Protein AF-X1CH37-F1 (afdb_monomer_lite)

Foldseek 3Di:
DDDDDPLQAAEEEAEQVVVVVLVVCVVPLVPDDPVLVVCCVDPNNVSPSVRYDYDNDPVSLVVVLVDAAWHKYWYDDQQCADDSSLVNCVSDQQDQQWEKEWEDDHDPPTQSVCVVVPPQWGDRPNDIHGRNYHYHYDDPPPPDPDPPDDPDDDDIIIMITRHHD

Radius of gyration: 16.78 Å; chains: 1; bounding box: 36×42×49 Å

InterPro domains:
  IPR022712 Beta-Casp domain [PF10996] (3-115)
  IPR022712 Beta-Casp domain [SM01027] (1-115)
  IPR036866 Ribonuclease Z/Hydroxyacylglutathione hydrolase-like [SSF56281] (6-150)
  IPR050698 RNA Processing Metallo-Beta-Lactamase [PTHR11203] (7-143)

Sequence (165 aa):
HEKKIPDNLPVFLDSPLANAITDIFKQHIELYDKEIKALFKGPHNPFTMRQLKQTTDVEESKNLNFFIGPCIIISASGMCEAGRIRHHLKNNIEDPKNTIVVVGYMAENTMGRKIVDGAKQIKIFDHMYDVKANVVIMESFSALECRRCLKALHCTSFVWLRYNK

Structure (mmCIF, N/CA/C/O backbone):
data_AF-X1CH37-F1
#
_entry.id   AF-X1CH37-F1
#
loop_
_atom_site.group_PDB
_atom_site.id
_atom_site.type_symbol
_atom_site.label_atom_id
_atom_site.label_alt_id
_atom_site.label_comp_id
_atom_site.label_asym_id
_atom_site.label_entity_id
_atom_site.label_seq_id
_atom_site.pdbx_PDB_ins_code
_atom_site.Cartn_x
_atom_site.Cartn_y
_atom_site.Cartn_z
_atom_site.occupancy
_atom_site.B_iso_or_equiv
_atom_site.auth_seq_id
_atom_site.auth_comp_id
_atom_site.auth_asym_id
_atom_site.auth_atom_id
_atom_site.pdbx_PDB_model_num
ATOM 1 N N . HIS A 1 1 ? -18.785 4.931 -19.482 1.00 32.03 1 HIS A N 1
ATOM 2 C CA . HIS A 1 1 ? -18.050 6.167 -19.144 1.00 32.03 1 HIS A CA 1
ATOM 3 C C . HIS A 1 1 ? -16.843 5.805 -18.290 1.00 32.03 1 HIS A C 1
ATOM 5 O O . HIS A 1 1 ? -16.975 5.704 -17.076 1.00 32.03 1 HIS A O 1
ATOM 11 N N . GLU A 1 2 ? -15.691 5.541 -18.905 1.00 38.75 2 GLU A N 1
ATOM 12 C CA . GLU A 1 2 ? -14.450 5.315 -18.156 1.00 38.75 2 GLU A CA 1
ATOM 13 C C . GLU A 1 2 ? -13.999 6.636 -17.529 1.00 38.75 2 GLU A C 1
ATOM 15 O O . GLU A 1 2 ? -13.660 7.595 -18.224 1.00 38.75 2 GLU A O 1
ATOM 20 N N . LYS A 1 3 ? -14.060 6.714 -16.198 1.00 44.47 3 LYS A N 1
ATOM 21 C CA . LYS A 1 3 ? -13.508 7.843 -15.452 1.00 44.47 3 LYS A CA 1
ATOM 22 C C . LYS A 1 3 ? -11.987 7.722 -15.504 1.00 44.47 3 LYS A C 1
ATOM 24 O O . LYS A 1 3 ? -11.420 6.837 -14.870 1.00 44.47 3 LYS A O 1
ATOM 29 N N . LYS A 1 4 ? -11.340 8.591 -16.282 1.00 57.00 4 LYS A N 1
ATOM 30 C CA . LYS A 1 4 ? -9.877 8.687 -16.330 1.00 57.00 4 LYS A CA 1
ATOM 31 C C . LYS A 1 4 ? -9.338 9.131 -14.968 1.00 57.00 4 LYS A C 1
ATOM 33 O O . LYS A 1 4 ? -9.945 9.974 -14.304 1.00 57.00 4 LYS A O 1
ATOM 38 N N . ILE A 1 5 ? -8.207 8.557 -14.565 1.00 64.12 5 ILE A N 1
ATOM 39 C CA . ILE A 1 5 ? -7.449 9.021 -13.398 1.00 64.12 5 ILE A CA 1
ATOM 40 C C . ILE A 1 5 ? -7.001 10.467 -13.684 1.00 64.12 5 ILE A C 1
ATOM 42 O O . ILE A 1 5 ? -6.556 10.729 -14.801 1.00 64.12 5 ILE A O 1
ATOM 46 N N . PRO A 1 6 ? -7.137 11.414 -12.736 1.00 66.81 6 PRO A N 1
ATOM 47 C CA . PRO A 1 6 ? -6.697 12.790 -12.947 1.00 66.81 6 PRO A CA 1
ATOM 48 C C . PRO A 1 6 ? -5.203 12.863 -13.283 1.00 66.81 6 PRO A C 1
ATOM 50 O O . PRO A 1 6 ? -4.386 12.298 -12.559 1.00 66.81 6 PRO A O 1
ATOM 53 N N . ASP A 1 7 ? -4.838 13.629 -14.314 1.00 65.50 7 ASP A N 1
ATOM 54 C CA . ASP A 1 7 ? -3.455 13.712 -14.820 1.00 65.50 7 ASP A CA 1
ATOM 55 C C . ASP A 1 7 ? -2.433 14.262 -13.801 1.00 65.50 7 ASP A C 1
ATOM 57 O O . ASP A 1 7 ? -1.224 14.104 -13.980 1.00 65.50 7 ASP A O 1
ATOM 61 N N . ASN A 1 8 ? -2.911 14.881 -12.717 1.00 73.94 8 ASN A N 1
ATOM 62 C CA . ASN A 1 8 ? -2.098 15.478 -11.654 1.00 73.94 8 ASN A CA 1
ATOM 63 C C . ASN A 1 8 ? -2.105 14.668 -10.347 1.00 73.94 8 ASN A C 1
ATOM 65 O O . ASN A 1 8 ? -1.642 15.173 -9.325 1.00 73.94 8 ASN A O 1
ATOM 69 N N . LEU A 1 9 ? -2.650 13.446 -10.339 1.00 78.25 9 LEU A N 1
ATOM 70 C CA . LEU A 1 9 ? -2.677 12.613 -9.139 1.00 78.25 9 LEU A CA 1
ATOM 71 C C . LEU A 1 9 ? -1.280 12.012 -8.885 1.00 78.25 9 LEU A C 1
ATOM 73 O O . LEU A 1 9 ? -0.800 11.236 -9.711 1.00 78.25 9 LEU A O 1
ATOM 77 N N . PRO A 1 10 ? -0.602 12.344 -7.772 1.00 83.31 10 PRO A N 1
ATOM 78 C CA . PRO A 1 10 ? 0.719 11.802 -7.492 1.00 83.31 10 PRO A CA 1
ATOM 79 C C . PRO A 1 10 ? 0.631 10.316 -7.128 1.00 83.31 10 PRO A C 1
ATOM 81 O O . PRO A 1 10 ? -0.205 9.911 -6.315 1.00 83.31 10 PRO A O 1
ATOM 84 N N . VAL A 1 11 ? 1.529 9.521 -7.708 1.00 83.44 11 VAL A N 1
ATOM 85 C CA . VAL A 1 11 ? 1.675 8.085 -7.456 1.00 83.44 11 VAL A CA 1
ATOM 86 C C . VAL A 1 11 ? 3.036 7.846 -6.818 1.00 83.44 11 VAL A C 1
ATOM 88 O O . VAL A 1 11 ? 4.064 8.125 -7.421 1.00 83.44 11 VAL A O 1
ATOM 91 N N . PHE A 1 12 ? 3.064 7.325 -5.602 1.00 85.81 12 PHE A N 1
ATOM 92 C CA . PHE A 1 12 ? 4.280 7.044 -4.851 1.00 85.81 12 PHE A CA 1
ATOM 93 C C . PHE A 1 12 ? 4.555 5.543 -4.849 1.00 85.81 12 PHE A C 1
ATOM 95 O O . PHE A 1 12 ? 3.692 4.765 -4.456 1.00 85.81 12 PHE A O 1
ATOM 102 N N . LEU A 1 13 ? 5.748 5.125 -5.266 1.00 84.94 13 LEU A N 1
ATOM 103 C CA . LEU A 1 13 ? 6.219 3.748 -5.137 1.00 84.94 13 LEU A CA 1
ATOM 104 C C . LEU A 1 13 ? 7.103 3.642 -3.896 1.00 84.94 13 LEU A C 1
ATOM 106 O O . LEU A 1 13 ? 8.290 3.968 -3.927 1.00 84.94 13 LEU A O 1
ATOM 110 N N . ASP A 1 14 ? 6.510 3.186 -2.799 1.00 84.00 14 ASP A N 1
ATOM 111 C CA . ASP A 1 14 ? 7.155 3.072 -1.497 1.00 84.00 14 ASP A CA 1
ATOM 112 C C . ASP A 1 14 ? 7.572 1.630 -1.188 1.00 84.00 14 ASP A C 1
ATOM 114 O O . ASP A 1 14 ? 7.014 0.930 -0.331 1.00 84.00 14 ASP A O 1
ATOM 118 N N . SER A 1 15 ? 8.563 1.169 -1.950 1.00 80.38 15 SER A N 1
ATOM 119 C CA . SER A 1 15 ? 9.227 -0.110 -1.740 1.00 80.38 15 SER A CA 1
ATOM 120 C C . SER A 1 15 ? 10.640 -0.090 -2.324 1.00 80.38 15 SER A C 1
ATOM 122 O O . SER A 1 15 ? 10.785 -0.018 -3.547 1.00 80.38 15 SER A O 1
ATOM 124 N N . PRO A 1 16 ? 11.686 -0.246 -1.490 1.00 76.62 16 PRO A N 1
ATOM 125 C CA . PRO A 1 16 ? 13.057 -0.388 -1.975 1.00 76.62 16 PRO A CA 1
ATOM 126 C C . PRO A 1 16 ? 13.210 -1.543 -2.970 1.00 76.62 16 PRO A C 1
ATOM 128 O O . PRO A 1 16 ? 13.890 -1.403 -3.983 1.00 76.62 16 PRO A O 1
ATOM 131 N N . LEU A 1 17 ? 12.521 -2.662 -2.719 1.00 76.44 17 LEU A N 1
ATOM 132 C CA . LEU A 1 17 ? 12.538 -3.824 -3.605 1.00 76.44 17 LEU A CA 1
ATOM 133 C C . LEU A 1 17 ? 11.855 -3.523 -4.943 1.00 76.44 17 LEU A C 1
ATOM 135 O O . LEU A 1 17 ? 12.392 -3.862 -5.991 1.00 76.44 17 LEU A O 1
ATOM 139 N N . ALA A 1 18 ? 10.693 -2.865 -4.924 1.00 75.38 18 ALA A N 1
ATOM 140 C CA . ALA A 1 18 ? 9.994 -2.524 -6.159 1.00 75.38 18 ALA A CA 1
ATOM 141 C C . ALA A 1 18 ? 10.779 -1.493 -6.976 1.00 75.38 18 ALA A C 1
ATOM 143 O O . ALA A 1 18 ? 10.788 -1.580 -8.200 1.00 75.38 18 ALA A O 1
ATOM 144 N N . ASN A 1 19 ? 11.479 -0.565 -6.317 1.00 74.94 19 ASN A N 1
ATOM 145 C CA . ASN A 1 19 ? 12.372 0.377 -6.985 1.00 74.94 19 ASN A CA 1
ATOM 146 C C . ASN A 1 19 ? 13.520 -0.358 -7.686 1.00 74.94 19 ASN A C 1
ATOM 148 O O . ASN A 1 19 ? 13.681 -0.192 -8.891 1.00 74.94 19 ASN A O 1
ATOM 152 N N . ALA A 1 20 ? 14.223 -1.249 -6.977 1.00 76.38 20 ALA A N 1
ATOM 153 C CA . ALA A 1 20 ? 15.308 -2.045 -7.554 1.00 76.38 20 ALA A CA 1
ATOM 154 C C . ALA A 1 20 ? 14.837 -2.911 -8.735 1.00 76.38 20 ALA A C 1
ATOM 156 O O . ALA A 1 20 ? 15.482 -2.947 -9.780 1.00 76.38 20 ALA A O 1
ATOM 157 N N . ILE A 1 21 ? 13.681 -3.567 -8.599 1.00 77.19 21 ILE A N 1
ATOM 158 C CA . ILE A 1 21 ? 13.073 -4.358 -9.675 1.00 77.19 21 ILE A CA 1
ATOM 159 C C . ILE A 1 21 ? 12.739 -3.465 -10.875 1.00 77.19 21 ILE A C 1
ATOM 161 O O . ILE A 1 21 ? 13.078 -3.804 -12.005 1.00 77.19 21 ILE A O 1
ATOM 165 N N . THR A 1 22 ? 12.121 -2.306 -10.638 1.00 75.56 22 THR A N 1
ATOM 166 C CA . THR A 1 22 ? 11.787 -1.341 -11.696 1.00 75.56 22 THR A CA 1
ATOM 167 C C . THR A 1 22 ? 13.039 -0.888 -12.446 1.00 75.56 22 THR A C 1
ATOM 169 O O . THR A 1 22 ? 13.012 -0.772 -13.669 1.00 75.56 22 THR A O 1
ATOM 172 N N . ASP A 1 23 ? 14.150 -0.679 -11.742 1.00 77.75 23 ASP A N 1
ATOM 173 C CA . ASP A 1 23 ? 15.409 -0.264 -12.358 1.00 77.75 23 ASP A CA 1
ATOM 174 C C . ASP A 1 23 ? 16.054 -1.377 -13.194 1.00 77.75 23 ASP A C 1
ATOM 176 O O . ASP A 1 23 ? 16.541 -1.099 -14.289 1.00 77.75 23 ASP A O 1
ATOM 180 N N . ILE A 1 24 ? 15.968 -2.638 -12.759 1.00 78.31 24 ILE A N 1
ATOM 181 C CA . ILE A 1 24 ? 16.373 -3.801 -13.570 1.00 78.31 24 ILE A CA 1
ATOM 182 C C . ILE A 1 24 ? 15.504 -3.897 -14.835 1.00 78.31 24 ILE A C 1
ATOM 184 O O . ILE A 1 24 ? 16.017 -4.051 -15.941 1.00 78.31 24 ILE A O 1
ATOM 188 N N . PHE A 1 25 ? 14.186 -3.738 -14.706 1.00 78.06 25 PHE A N 1
ATOM 189 C CA . PHE A 1 25 ? 13.265 -3.772 -15.844 1.00 78.06 25 PHE A CA 1
ATOM 190 C C . PHE A 1 25 ? 13.506 -2.643 -16.856 1.00 78.06 25 PHE A C 1
ATOM 192 O O . PHE A 1 25 ? 13.301 -2.856 -18.051 1.00 78.06 25 PHE A O 1
ATOM 199 N N . LYS A 1 26 ? 13.963 -1.464 -16.411 1.00 75.25 26 LYS A N 1
ATOM 200 C CA . LYS A 1 26 ? 14.391 -0.371 -17.303 1.00 75.25 26 LYS A CA 1
ATOM 201 C C . LYS A 1 26 ? 15.671 -0.710 -18.071 1.00 75.25 26 LYS A C 1
ATOM 203 O O . LYS A 1 26 ? 15.847 -0.224 -19.183 1.00 75.25 26 LYS A O 1
ATOM 208 N N . GLN A 1 27 ? 16.568 -1.501 -17.482 1.00 79.12 27 GLN A N 1
ATOM 209 C CA . GLN A 1 27 ? 17.833 -1.893 -18.113 1.00 79.12 27 GLN A CA 1
ATOM 210 C C . GLN A 1 27 ? 17.648 -3.007 -19.149 1.00 79.12 27 GLN A C 1
ATOM 212 O O . GLN A 1 27 ? 18.417 -3.060 -20.103 1.00 79.12 27 GLN A O 1
ATOM 217 N N . HIS A 1 28 ? 16.606 -3.832 -19.001 1.00 80.25 28 HIS A N 1
ATOM 218 C CA . HIS A 1 28 ? 16.342 -4.999 -19.847 1.00 80.25 28 HIS A CA 1
ATOM 219 C C . HIS A 1 28 ? 15.147 -4.826 -20.800 1.00 80.25 28 HIS A C 1
ATOM 221 O O . HIS A 1 28 ? 14.275 -5.695 -20.918 1.00 80.25 28 HIS A O 1
ATOM 227 N N . ILE A 1 29 ? 15.077 -3.690 -21.502 1.00 75.69 29 ILE A N 1
ATOM 228 C CA . ILE A 1 29 ? 13.995 -3.399 -22.463 1.00 75.69 29 ILE A CA 1
ATOM 229 C C . ILE A 1 29 ? 13.959 -4.434 -23.607 1.00 75.69 29 ILE A C 1
ATOM 231 O O . ILE A 1 29 ? 12.907 -4.707 -24.192 1.00 75.69 29 ILE A O 1
ATOM 235 N N . GLU A 1 30 ? 15.089 -5.065 -23.919 1.00 76.00 30 GLU A N 1
ATOM 236 C CA . GLU A 1 30 ? 15.226 -6.125 -24.915 1.00 76.00 30 GLU A CA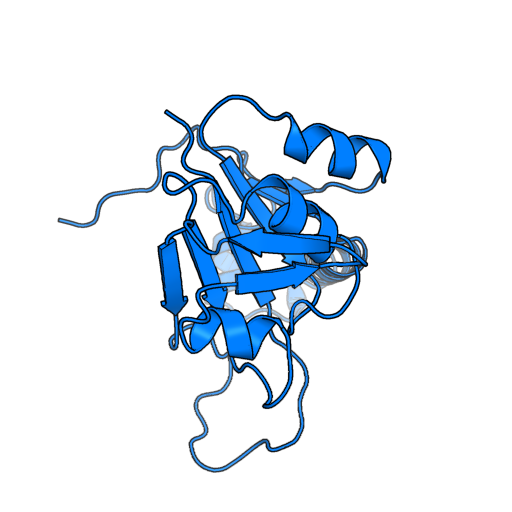 1
ATOM 237 C C . GLU A 1 30 ? 14.413 -7.387 -24.605 1.00 76.00 30 GLU A C 1
ATOM 239 O O . GLU A 1 30 ? 14.093 -8.123 -25.539 1.00 76.00 30 GLU A O 1
ATOM 244 N N . LEU A 1 31 ? 14.019 -7.614 -23.350 1.00 80.12 31 LEU A N 1
ATOM 245 C CA . LEU A 1 31 ? 13.237 -8.788 -22.950 1.00 80.12 31 LEU A CA 1
ATOM 246 C C . LEU A 1 31 ? 11.723 -8.609 -23.140 1.00 80.12 31 LEU A C 1
ATOM 248 O O . LEU A 1 31 ? 10.978 -9.577 -23.041 1.00 80.12 31 LEU A O 1
ATOM 252 N N . TYR A 1 32 ? 11.261 -7.394 -23.445 1.00 75.88 32 TYR A N 1
ATOM 253 C CA . TYR A 1 32 ? 9.837 -7.110 -23.626 1.00 75.88 32 TYR A CA 1
ATOM 254 C C . TYR A 1 32 ? 9.305 -7.533 -24.997 1.00 75.88 32 TYR A C 1
ATOM 256 O O . TYR A 1 32 ? 10.028 -7.543 -26.002 1.00 75.88 32 TYR A O 1
ATOM 264 N N . ASP A 1 33 ? 8.000 -7.788 -25.063 1.00 78.81 33 ASP A N 1
ATOM 265 C CA . ASP A 1 33 ? 7.299 -8.008 -26.323 1.00 78.81 33 ASP A CA 1
ATOM 266 C C . ASP A 1 33 ? 7.361 -6.779 -27.233 1.00 78.81 33 ASP A C 1
ATOM 268 O O . ASP A 1 33 ? 7.534 -5.636 -26.796 1.00 78.81 33 ASP A O 1
ATOM 272 N N . LYS A 1 34 ? 7.215 -7.014 -28.542 1.00 78.12 34 LYS A N 1
ATOM 273 C CA . LYS A 1 34 ? 7.309 -5.960 -29.565 1.00 78.12 34 LYS A CA 1
ATOM 274 C C . LYS A 1 34 ? 6.321 -4.813 -29.319 1.00 78.12 34 LYS A C 1
ATOM 276 O O . LYS A 1 34 ? 6.665 -3.662 -29.577 1.00 78.12 34 LYS A O 1
ATOM 281 N N . GLU A 1 35 ? 5.140 -5.120 -28.788 1.00 74.25 35 GLU A N 1
ATOM 282 C CA . GLU A 1 35 ? 4.100 -4.141 -28.455 1.00 74.25 35 GLU A CA 1
ATOM 283 C C . GLU A 1 35 ? 4.535 -3.209 -27.317 1.00 74.25 35 GLU A C 1
ATOM 285 O O . GLU A 1 35 ? 4.473 -1.987 -27.448 1.00 74.25 35 GLU A O 1
ATOM 290 N N . ILE A 1 36 ? 5.084 -3.764 -26.235 1.00 71.56 36 ILE A N 1
ATOM 291 C CA . ILE A 1 36 ? 5.569 -2.975 -25.096 1.00 71.56 36 ILE A CA 1
ATOM 292 C C . ILE A 1 36 ? 6.833 -2.188 -25.471 1.00 71.56 36 ILE A C 1
ATOM 294 O O . ILE A 1 36 ? 6.991 -1.028 -25.090 1.00 71.56 36 ILE A O 1
ATOM 298 N N . LYS A 1 37 ? 7.694 -2.757 -26.324 1.00 74.56 37 LYS A N 1
ATOM 299 C CA . LYS A 1 37 ? 8.844 -2.045 -26.905 1.00 74.56 37 LYS A CA 1
ATOM 300 C C . LYS A 1 37 ? 8.448 -0.803 -27.700 1.00 74.56 37 LYS A C 1
ATOM 302 O O . LYS A 1 37 ? 9.194 0.177 -27.698 1.00 74.56 37 LYS A O 1
ATOM 307 N N . ALA A 1 38 ? 7.298 -0.825 -28.372 1.00 73.88 38 ALA A N 1
ATOM 308 C CA . ALA A 1 38 ? 6.787 0.338 -29.090 1.00 73.88 38 ALA A CA 1
ATOM 309 C C . ALA A 1 38 ? 6.344 1.456 -28.128 1.00 73.88 38 ALA A C 1
ATOM 311 O O . ALA A 1 38 ? 6.586 2.630 -28.413 1.00 73.88 38 ALA A O 1
ATOM 312 N N . LEU A 1 39 ? 5.791 1.104 -26.959 1.00 70.50 39 LEU A N 1
ATOM 313 C CA . LEU A 1 39 ? 5.392 2.070 -25.926 1.00 70.50 39 LEU A CA 1
ATOM 314 C C . LEU A 1 39 ? 6.585 2.831 -25.336 1.00 70.50 39 LEU A C 1
ATOM 316 O O . LEU A 1 39 ? 6.463 4.023 -25.061 1.00 70.50 39 LEU A O 1
ATOM 320 N N . PHE A 1 40 ? 7.756 2.195 -25.208 1.00 68.88 40 PHE A N 1
ATOM 321 C CA . PHE A 1 40 ? 8.963 2.868 -24.703 1.00 68.88 40 PHE A CA 1
ATOM 322 C C . PHE A 1 40 ? 9.488 3.980 -25.616 1.00 68.88 40 PHE A C 1
ATOM 324 O O . PHE A 1 40 ? 10.166 4.887 -25.134 1.00 68.88 40 PHE A O 1
ATOM 331 N N . LYS A 1 41 ? 9.181 3.922 -26.918 1.00 67.56 41 LYS A N 1
ATOM 332 C CA . LYS A 1 41 ? 9.589 4.933 -27.907 1.00 67.56 41 LYS A CA 1
ATOM 333 C C . LYS A 1 41 ? 8.584 6.083 -28.043 1.00 67.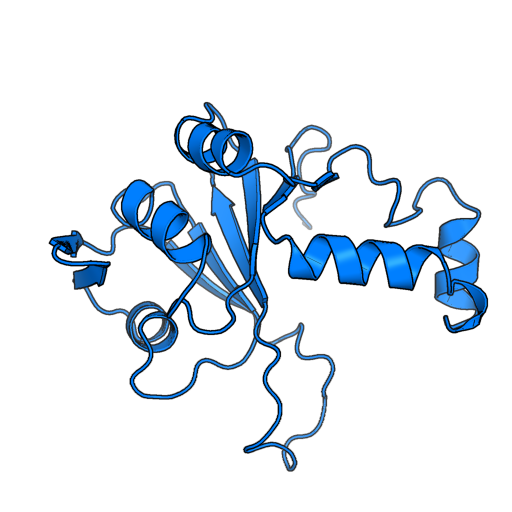56 41 LYS A C 1
ATOM 335 O O . LYS A 1 41 ? 8.882 7.062 -28.721 1.00 67.56 41 LYS A O 1
ATOM 340 N N . GLY A 1 42 ? 7.401 5.954 -27.441 1.00 65.62 42 GLY A N 1
ATOM 341 C CA . GLY A 1 42 ? 6.329 6.944 -27.493 1.00 65.62 42 GLY A CA 1
ATOM 342 C C . GLY A 1 42 ? 6.198 7.775 -26.208 1.00 65.62 42 GLY A C 1
ATOM 343 O O . GLY A 1 42 ? 6.857 7.500 -25.206 1.00 65.62 42 GLY A O 1
ATOM 344 N N . PRO A 1 43 ? 5.292 8.770 -26.192 1.00 58.62 43 PRO A N 1
ATOM 345 C CA . PRO A 1 43 ? 5.019 9.607 -25.016 1.00 58.62 43 PRO A CA 1
ATOM 346 C C . PRO A 1 43 ? 4.364 8.844 -23.847 1.00 58.62 43 PRO A C 1
ATOM 348 O O . PRO A 1 43 ? 4.234 9.388 -22.754 1.00 58.62 43 PRO A O 1
ATOM 351 N N . HIS A 1 44 ? 3.959 7.588 -24.065 1.00 62.28 44 HIS A N 1
ATOM 352 C CA . HIS A 1 44 ? 3.307 6.711 -23.087 1.00 62.28 44 HIS A CA 1
ATOM 353 C C . HIS A 1 44 ? 4.269 5.715 -22.434 1.00 62.28 44 HIS A C 1
ATOM 355 O O . HIS A 1 44 ? 3.847 4.647 -21.993 1.00 62.28 44 HIS A O 1
ATOM 361 N N . ASN A 1 45 ? 5.562 6.037 -22.380 1.00 66.12 45 ASN A N 1
ATOM 362 C CA . ASN A 1 45 ? 6.533 5.185 -21.713 1.00 66.12 45 ASN A CA 1
ATOM 363 C C . ASN A 1 45 ? 6.146 5.020 -20.219 1.00 66.12 45 ASN A C 1
ATOM 365 O O . ASN A 1 45 ? 6.105 6.009 -19.477 1.00 66.12 45 ASN A O 1
ATOM 369 N N . PRO A 1 46 ? 5.864 3.782 -19.762 1.00 63.78 46 PRO A N 1
ATOM 370 C CA . PRO A 1 46 ? 5.358 3.521 -18.415 1.00 63.78 46 PRO A CA 1
ATOM 371 C C . PRO A 1 46 ? 6.388 3.839 -17.321 1.00 63.78 46 PRO A C 1
ATOM 373 O O . PRO A 1 46 ? 6.011 4.122 -16.187 1.00 63.78 46 PRO A O 1
ATOM 376 N N . PHE A 1 47 ? 7.684 3.866 -17.652 1.00 62.03 47 PHE A N 1
ATOM 377 C CA . PHE A 1 47 ? 8.760 4.210 -16.718 1.00 62.03 47 PHE A CA 1
ATOM 378 C C . PHE A 1 47 ? 9.033 5.710 -16.610 1.00 62.03 47 PHE A C 1
ATOM 380 O O . PHE A 1 47 ? 9.679 6.134 -15.654 1.00 62.03 47 PHE A O 1
ATOM 387 N N . THR A 1 48 ? 8.554 6.515 -17.562 1.00 58.81 48 THR A N 1
ATOM 388 C CA . T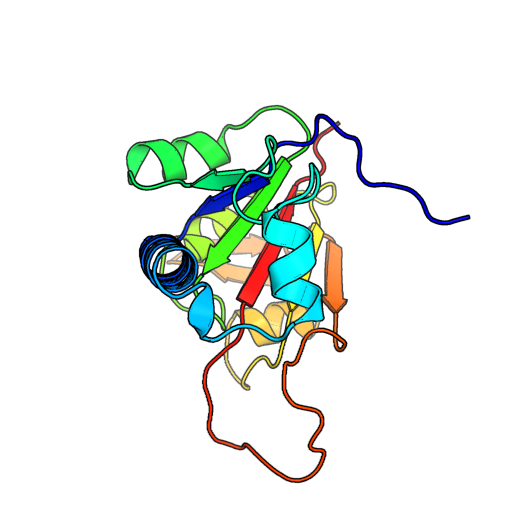HR A 1 48 ? 8.672 7.983 -17.528 1.00 58.81 48 THR A CA 1
ATOM 389 C C . THR A 1 48 ? 7.343 8.658 -17.211 1.00 58.81 48 THR A C 1
ATOM 391 O O . THR A 1 48 ? 7.188 9.858 -17.445 1.00 58.81 48 THR A O 1
ATOM 394 N N . MET A 1 49 ? 6.361 7.907 -16.702 1.00 62.25 49 MET A N 1
ATOM 395 C CA . MET A 1 49 ? 5.105 8.480 -16.237 1.00 62.25 49 MET A CA 1
ATOM 396 C C . MET A 1 49 ? 5.395 9.563 -15.197 1.00 62.25 49 MET A C 1
ATOM 398 O O . MET A 1 49 ? 5.846 9.282 -14.091 1.00 62.25 49 MET A O 1
ATOM 402 N N . ARG A 1 50 ? 5.091 10.815 -15.553 1.00 59.16 50 ARG A N 1
ATOM 403 C CA . ARG A 1 50 ? 5.396 12.025 -14.768 1.00 59.16 50 ARG A CA 1
ATOM 404 C C . ARG A 1 50 ? 4.808 12.018 -13.349 1.00 59.16 50 ARG A C 1
ATOM 406 O O . ARG A 1 50 ? 5.218 12.806 -12.505 1.00 59.16 50 ARG A O 1
ATOM 413 N N . GLN A 1 51 ? 3.834 11.145 -13.110 1.00 67.44 51 GLN A N 1
ATOM 414 C CA . GLN A 1 51 ? 3.112 10.995 -11.851 1.00 67.44 51 GLN A CA 1
ATOM 415 C C . GLN A 1 51 ? 3.802 10.032 -10.870 1.00 67.44 51 GLN A C 1
ATOM 417 O O . GLN A 1 51 ? 3.523 10.127 -9.676 1.00 67.44 51 GLN A O 1
ATOM 422 N N . LEU A 1 52 ? 4.686 9.133 -11.336 1.00 75.75 52 LEU A N 1
ATOM 423 C CA . LEU A 1 52 ? 5.328 8.115 -10.500 1.00 75.75 52 LEU A CA 1
ATOM 424 C C . LEU A 1 52 ? 6.574 8.673 -9.797 1.00 75.75 52 LEU A C 1
ATOM 426 O O . LEU A 1 52 ? 7.554 9.043 -10.439 1.00 75.75 52 LEU A O 1
ATOM 430 N N . LYS A 1 53 ? 6.551 8.687 -8.466 1.00 82.75 53 LYS A N 1
ATOM 431 C CA . LYS A 1 53 ? 7.656 9.083 -7.592 1.00 82.75 53 LYS A CA 1
ATOM 432 C C . LYS A 1 53 ? 8.132 7.872 -6.805 1.00 82.75 53 LYS A C 1
ATOM 434 O O . LYS A 1 53 ? 7.362 7.272 -6.063 1.00 82.75 53 LYS A O 1
ATOM 439 N N . GLN A 1 54 ? 9.392 7.501 -6.980 1.00 81.81 54 GLN A N 1
ATOM 440 C CA . GLN A 1 54 ? 9.998 6.391 -6.250 1.00 81.81 54 GLN A CA 1
ATOM 441 C C . GLN A 1 54 ? 10.497 6.889 -4.897 1.00 81.81 54 GLN A C 1
ATOM 443 O O . GLN A 1 54 ? 11.345 7.774 -4.849 1.00 81.81 54 GLN A O 1
ATOM 448 N N . THR A 1 55 ? 9.987 6.311 -3.813 1.00 82.06 55 THR A N 1
ATOM 449 C CA . THR A 1 55 ? 10.390 6.665 -2.451 1.00 82.06 55 THR A CA 1
ATOM 450 C C . THR A 1 55 ? 11.513 5.744 -2.002 1.00 82.06 55 THR A C 1
ATOM 452 O O . THR A 1 55 ? 11.319 4.540 -1.803 1.00 82.06 55 THR A O 1
ATOM 455 N N . THR A 1 56 ? 12.716 6.292 -1.867 1.00 75.94 56 THR A N 1
ATOM 456 C CA . THR A 1 56 ? 13.912 5.520 -1.498 1.00 75.94 56 THR A CA 1
ATOM 457 C C . THR A 1 56 ? 14.185 5.619 -0.003 1.00 75.94 56 THR A C 1
ATOM 459 O O . THR A 1 56 ? 14.428 4.596 0.648 1.00 75.94 56 THR A O 1
ATOM 462 N N . ASP A 1 57 ? 14.031 6.813 0.563 1.00 83.88 57 ASP A N 1
ATOM 463 C CA . ASP A 1 57 ? 14.369 7.101 1.950 1.00 83.88 57 ASP A CA 1
ATOM 464 C C . ASP A 1 57 ? 13.241 6.764 2.944 1.00 83.88 57 ASP A C 1
ATOM 466 O O . ASP A 1 57 ? 12.048 6.767 2.623 1.00 83.88 57 ASP A O 1
ATOM 470 N N . VAL A 1 58 ? 13.627 6.434 4.178 1.00 83.12 58 VAL A N 1
ATOM 471 C CA . VAL A 1 58 ? 12.683 6.116 5.259 1.00 83.12 58 VAL A CA 1
ATOM 472 C C . VAL A 1 58 ? 11.936 7.364 5.732 1.00 83.12 58 VAL A C 1
ATOM 474 O O . VAL A 1 58 ? 10.741 7.275 6.013 1.00 83.12 58 VAL A O 1
ATOM 477 N N . GLU A 1 59 ? 12.594 8.519 5.805 1.00 84.62 59 GLU A N 1
ATOM 478 C CA . GLU A 1 59 ? 11.956 9.783 6.178 1.00 84.62 59 GLU A CA 1
ATOM 479 C C . GLU A 1 59 ? 10.973 10.239 5.101 1.00 84.62 59 GLU A C 1
ATOM 481 O O . GLU A 1 59 ? 9.873 10.685 5.420 1.00 84.62 59 GLU A O 1
ATOM 486 N N . GLU A 1 60 ? 11.297 10.034 3.824 1.00 84.81 60 GLU A N 1
ATOM 487 C CA . GLU A 1 60 ? 10.356 10.299 2.734 1.00 84.81 60 GLU A CA 1
ATOM 488 C C . GLU A 1 60 ? 9.102 9.414 2.852 1.00 84.81 60 GLU A C 1
ATOM 490 O O . GLU A 1 60 ? 7.985 9.930 2.815 1.00 84.81 60 GLU A O 1
ATOM 495 N N . SER A 1 61 ? 9.265 8.111 3.117 1.00 85.50 61 SER A N 1
ATOM 496 C CA . SER A 1 61 ? 8.147 7.187 3.382 1.00 85.50 61 SER A CA 1
ATOM 497 C C . SER A 1 61 ? 7.297 7.626 4.581 1.00 85.50 61 SER A C 1
ATOM 499 O O . SER A 1 61 ? 6.064 7.606 4.519 1.00 85.50 61 SER A O 1
ATOM 501 N N . LYS A 1 62 ? 7.928 8.091 5.669 1.00 85.50 62 LYS A N 1
ATOM 502 C CA . LYS A 1 62 ? 7.212 8.642 6.829 1.00 85.50 62 LYS A CA 1
ATOM 503 C C . LYS A 1 62 ? 6.425 9.898 6.462 1.00 85.50 62 LYS A C 1
ATOM 505 O O . LYS A 1 62 ? 5.261 10.000 6.852 1.00 85.50 62 LYS A O 1
ATOM 510 N N . ASN A 1 63 ? 7.020 10.801 5.687 1.00 86.38 63 ASN A N 1
ATOM 511 C CA . ASN A 1 63 ? 6.394 12.046 5.248 1.00 86.38 63 ASN A CA 1
ATOM 512 C C . ASN A 1 63 ? 5.156 11.808 4.372 1.00 86.38 63 ASN A C 1
ATOM 514 O O . ASN A 1 63 ? 4.209 12.591 4.444 1.00 86.38 63 ASN A O 1
ATOM 518 N N . LEU A 1 64 ? 5.091 10.695 3.628 1.00 85.62 64 LEU A N 1
ATOM 519 C CA . LEU A 1 64 ? 3.892 10.323 2.865 1.00 85.62 64 LEU A CA 1
ATOM 520 C C . LEU A 1 64 ? 2.646 10.137 3.744 1.00 85.62 64 LEU A C 1
ATOM 522 O O . LEU A 1 64 ? 1.531 10.404 3.291 1.00 85.62 64 LEU A O 1
ATOM 526 N N . ASN A 1 65 ? 2.805 9.747 5.013 1.00 83.19 65 ASN A N 1
ATOM 527 C CA . ASN A 1 65 ? 1.670 9.637 5.936 1.00 83.19 65 ASN A CA 1
ATOM 528 C C . ASN A 1 65 ? 1.004 11.003 6.176 1.00 83.19 65 ASN A C 1
ATOM 530 O O . ASN A 1 65 ? -0.220 11.088 6.286 1.00 83.19 65 ASN A O 1
ATOM 534 N N . PHE A 1 66 ? 1.789 12.080 6.148 1.00 83.75 66 PHE A N 1
ATOM 535 C CA . PHE A 1 66 ? 1.328 13.457 6.337 1.00 83.75 66 PHE A CA 1
ATOM 536 C C . PHE A 1 66 ? 0.969 14.164 5.024 1.00 83.75 66 PHE A C 1
ATOM 538 O O . PHE A 1 66 ? 0.652 15.352 5.038 1.00 83.75 66 PHE A O 1
ATOM 545 N N . PHE A 1 67 ? 1.006 13.457 3.890 1.00 83.31 67 PHE A N 1
ATOM 546 C CA . PHE A 1 67 ? 0.662 14.036 2.596 1.00 83.31 67 PHE A CA 1
ATOM 547 C C . PHE A 1 67 ? -0.779 14.569 2.589 1.00 83.31 67 PHE A C 1
ATOM 549 O O . PHE A 1 67 ? -1.726 13.850 2.922 1.00 83.31 67 PHE A O 1
ATOM 556 N N . ILE A 1 68 ? -0.937 15.831 2.189 1.00 79.12 68 ILE A N 1
ATOM 557 C CA . ILE A 1 68 ? -2.232 16.509 2.101 1.00 79.12 68 ILE A CA 1
ATOM 558 C C . ILE A 1 68 ? -2.732 16.423 0.659 1.00 79.12 68 ILE A C 1
ATOM 560 O O . ILE A 1 68 ? -2.051 16.856 -0.269 1.00 79.12 68 ILE A O 1
ATOM 564 N N . GLY A 1 69 ? -3.940 15.888 0.488 1.00 80.38 69 GLY A N 1
ATOM 565 C CA . GLY A 1 69 ? -4.597 15.722 -0.807 1.00 80.38 69 GLY A CA 1
ATOM 566 C C . GLY A 1 69 ? -4.670 14.265 -1.277 1.00 80.38 69 GLY A C 1
ATOM 567 O O . GLY A 1 69 ? -4.226 13.349 -0.576 1.00 80.38 69 GLY A O 1
ATOM 568 N N . PRO A 1 70 ? -5.264 14.029 -2.458 1.00 81.88 70 PRO A N 1
ATOM 569 C CA . PRO A 1 70 ? -5.427 12.689 -2.991 1.00 81.88 70 PRO A CA 1
ATOM 570 C C . PRO A 1 70 ? -4.088 12.208 -3.557 1.00 81.88 70 PRO A C 1
ATOM 572 O O . PRO A 1 70 ? -3.384 12.952 -4.240 1.00 81.88 70 PRO A O 1
ATOM 575 N N . CYS A 1 71 ? -3.726 10.961 -3.270 1.00 84.50 71 CYS A N 1
ATOM 576 C CA . CYS A 1 71 ? -2.513 10.341 -3.787 1.00 84.50 71 CYS A CA 1
ATOM 577 C C . CYS A 1 71 ? -2.656 8.822 -3.870 1.00 84.50 71 CYS A C 1
ATOM 579 O O . CYS A 1 71 ? -3.481 8.203 -3.207 1.00 84.50 71 CYS A O 1
ATOM 581 N N . ILE A 1 72 ? -1.823 8.195 -4.685 1.00 84.69 72 ILE A N 1
ATOM 582 C CA . ILE A 1 72 ? -1.708 6.739 -4.740 1.00 84.69 72 ILE A CA 1
ATOM 583 C C . ILE A 1 72 ? -0.397 6.370 -4.061 1.00 84.69 72 ILE A C 1
ATOM 585 O O . ILE A 1 72 ? 0.627 6.951 -4.398 1.00 84.69 72 ILE A O 1
ATOM 589 N N . ILE A 1 73 ? -0.400 5.418 -3.129 1.00 85.38 73 ILE A N 1
ATOM 590 C CA . ILE A 1 73 ? 0.833 4.830 -2.592 1.00 85.38 73 ILE A CA 1
ATOM 591 C C . ILE A 1 73 ? 0.836 3.344 -2.922 1.00 85.38 73 ILE A C 1
ATOM 593 O O . ILE A 1 73 ? -0.006 2.574 -2.482 1.00 85.38 73 ILE A O 1
ATOM 597 N N . ILE A 1 74 ? 1.817 2.911 -3.689 1.00 83.88 74 ILE A N 1
ATOM 598 C CA . ILE A 1 74 ? 2.067 1.510 -3.987 1.00 83.88 74 ILE A CA 1
ATOM 599 C C . ILE A 1 74 ? 3.164 1.070 -3.029 1.00 83.88 74 ILE A C 1
ATOM 601 O O . ILE A 1 74 ? 4.294 1.542 -3.131 1.00 83.88 74 ILE A O 1
ATOM 605 N N . SER A 1 75 ? 2.849 0.194 -2.077 1.00 80.38 75 SER A N 1
ATOM 606 C CA . SER A 1 75 ? 3.834 -0.292 -1.107 1.00 80.38 75 SER A CA 1
ATOM 607 C C . SER A 1 75 ? 3.932 -1.806 -1.165 1.00 80.38 75 SER A C 1
ATOM 609 O O . SER A 1 75 ? 2.930 -2.516 -1.250 1.00 80.38 75 SER A O 1
ATOM 611 N N . ALA A 1 76 ? 5.163 -2.313 -1.122 1.00 70.06 76 ALA A N 1
ATOM 612 C CA . ALA A 1 76 ? 5.397 -3.745 -1.166 1.00 70.06 76 ALA A CA 1
ATOM 613 C C . ALA A 1 76 ? 5.425 -4.336 0.242 1.00 70.06 76 ALA A C 1
ATOM 615 O O . ALA A 1 76 ? 6.267 -3.999 1.074 1.00 70.06 76 ALA A O 1
ATOM 616 N N . SER A 1 77 ? 4.513 -5.271 0.462 1.00 61.97 77 SER A N 1
ATOM 617 C CA . SER A 1 77 ? 4.654 -6.445 1.317 1.00 61.97 77 SER A CA 1
ATOM 618 C C . SER A 1 77 ? 3.359 -7.205 1.108 1.00 61.97 77 SER A C 1
ATOM 620 O O . SER A 1 77 ? 2.284 -6.742 1.489 1.00 61.97 77 SER A O 1
ATOM 622 N N . GLY A 1 78 ? 3.446 -8.305 0.365 1.00 60.78 78 GLY A N 1
ATOM 623 C CA . GLY A 1 78 ? 2.276 -8.859 -0.304 1.00 60.78 78 GLY A CA 1
ATOM 624 C C . GLY A 1 78 ? 1.149 -9.329 0.607 1.00 60.78 78 GLY A C 1
ATOM 625 O O . GLY A 1 78 ? 0.042 -9.566 0.153 1.00 60.78 78 GLY A O 1
ATOM 626 N N . MET A 1 79 ? 1.377 -9.426 1.910 1.00 74.38 79 MET A N 1
ATOM 627 C CA . MET A 1 79 ? 0.346 -9.881 2.841 1.00 74.38 79 MET A CA 1
ATOM 628 C C . MET A 1 79 ? 0.127 -8.919 4.009 1.00 74.38 79 MET A C 1
ATOM 630 O O . MET A 1 79 ? -0.516 -9.276 4.992 1.00 74.38 79 MET A O 1
ATOM 634 N N . CYS A 1 80 ? 0.657 -7.694 3.906 1.00 78.44 80 CYS A N 1
ATOM 635 C CA . CYS A 1 80 ? 0.597 -6.664 4.949 1.00 78.44 80 CYS A CA 1
ATOM 636 C C . CYS A 1 80 ? 1.249 -7.065 6.286 1.00 78.44 80 CYS A C 1
ATOM 638 O O . CYS A 1 80 ? 1.041 -6.410 7.304 1.00 78.44 80 CYS A O 1
ATOM 640 N N . GLU A 1 81 ? 2.080 -8.108 6.281 1.00 80.00 81 GLU A N 1
ATOM 641 C CA . GLU A 1 81 ? 2.699 -8.668 7.489 1.00 80.00 81 GLU A CA 1
ATOM 642 C C . GLU A 1 81 ? 3.935 -7.891 7.950 1.00 80.00 81 GLU A C 1
ATOM 644 O O . GLU A 1 81 ? 4.233 -7.821 9.141 1.00 80.00 81 GLU A O 1
ATOM 649 N N . ALA A 1 82 ? 4.671 -7.294 7.011 1.00 78.81 82 ALA A N 1
ATOM 650 C CA . ALA A 1 82 ? 5.951 -6.638 7.277 1.00 78.81 82 ALA A CA 1
ATOM 651 C C . ALA A 1 82 ? 6.158 -5.386 6.415 1.00 78.81 82 ALA A C 1
ATOM 653 O O . ALA A 1 82 ? 5.404 -5.137 5.480 1.00 78.81 82 ALA A O 1
ATOM 654 N N . GLY A 1 83 ? 7.197 -4.605 6.712 1.00 81.94 83 GLY A N 1
ATOM 655 C CA . GLY A 1 83 ? 7.636 -3.487 5.874 1.00 81.94 83 GLY A CA 1
ATOM 656 C C . GLY A 1 83 ? 6.810 -2.203 6.008 1.00 81.94 83 GLY A C 1
ATOM 657 O O . GLY A 1 83 ? 6.035 -2.017 6.950 1.00 81.94 83 GLY A O 1
ATOM 658 N N . ARG A 1 84 ? 7.008 -1.298 5.040 1.00 83.94 84 ARG A N 1
ATOM 659 C CA . ARG A 1 84 ? 6.466 0.073 5.046 1.00 83.94 84 ARG A CA 1
ATOM 660 C C . ARG A 1 84 ? 4.933 0.108 4.996 1.00 83.94 84 ARG A C 1
ATOM 662 O O . ARG A 1 84 ? 4.326 0.986 5.605 1.00 83.94 84 ARG A O 1
ATOM 669 N N . ILE A 1 85 ? 4.295 -0.908 4.406 1.00 85.25 85 ILE A N 1
ATOM 670 C CA . ILE A 1 85 ? 2.829 -1.019 4.340 1.00 85.25 85 ILE A CA 1
ATOM 671 C C . ILE A 1 85 ? 2.155 -1.008 5.718 1.00 85.25 85 ILE A C 1
ATOM 673 O O . ILE A 1 85 ? 1.079 -0.436 5.857 1.00 85.25 85 ILE A O 1
ATOM 677 N N . ARG A 1 86 ? 2.787 -1.557 6.766 1.00 87.38 86 ARG A N 1
ATOM 678 C CA . ARG A 1 86 ? 2.216 -1.519 8.125 1.00 87.38 86 ARG A CA 1
ATOM 679 C C . ARG A 1 86 ? 2.097 -0.094 8.652 1.00 87.38 86 ARG A C 1
ATOM 681 O O . ARG A 1 86 ? 1.140 0.211 9.353 1.00 87.38 86 ARG A O 1
ATOM 688 N N . HIS A 1 87 ? 3.050 0.774 8.311 1.00 88.44 87 HIS A N 1
ATOM 689 C CA . HIS A 1 87 ? 3.007 2.184 8.692 1.00 88.44 87 HIS A CA 1
ATOM 690 C C . HIS A 1 87 ? 1.901 2.915 7.931 1.00 88.44 87 HIS A C 1
ATOM 692 O O . HIS A 1 87 ? 1.118 3.628 8.551 1.00 88.44 87 HIS A O 1
ATOM 698 N N . HIS A 1 88 ? 1.763 2.661 6.627 1.00 87.81 88 HIS A N 1
ATOM 699 C CA . HIS A 1 88 ? 0.664 3.231 5.844 1.00 87.81 88 HIS A CA 1
ATOM 700 C C . HIS A 1 88 ? -0.699 2.773 6.356 1.00 87.81 88 HIS A C 1
ATOM 702 O O . HIS A 1 88 ? -1.570 3.610 6.564 1.00 87.81 88 HIS A O 1
ATOM 708 N N . LEU A 1 89 ? -0.883 1.481 6.642 1.00 88.75 89 LEU A N 1
ATOM 709 C CA . LEU A 1 89 ? -2.134 0.968 7.208 1.00 88.75 89 LEU A CA 1
ATOM 710 C C . LEU A 1 89 ? -2.431 1.598 8.570 1.00 88.75 89 LEU A C 1
ATOM 712 O O . LEU A 1 89 ? -3.521 2.129 8.758 1.0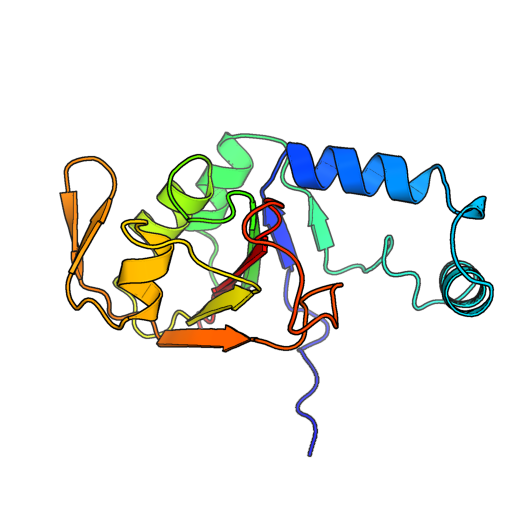0 88.75 89 LEU A O 1
ATOM 716 N N . LYS A 1 90 ? -1.448 1.624 9.479 1.00 90.25 90 LYS A N 1
ATOM 717 C CA . LYS A 1 90 ? -1.578 2.234 10.812 1.00 90.25 90 LYS A CA 1
ATOM 718 C C . LYS A 1 90 ? -2.136 3.659 10.749 1.00 90.25 90 LYS A C 1
ATOM 720 O O . LYS A 1 90 ? -2.990 4.012 11.550 1.00 90.25 90 LYS A O 1
ATOM 725 N N . ASN A 1 91 ? -1.643 4.475 9.819 1.00 89.19 91 ASN A N 1
ATOM 726 C CA . ASN A 1 91 ? -1.999 5.892 9.747 1.00 89.19 91 ASN A CA 1
ATOM 727 C C . ASN A 1 91 ? -3.298 6.172 8.979 1.00 89.19 91 ASN A C 1
ATOM 729 O O . ASN A 1 91 ? -3.789 7.295 9.026 1.00 89.19 91 ASN A O 1
ATOM 733 N N . ASN A 1 92 ? -3.836 5.194 8.245 1.00 88.06 92 ASN A N 1
ATOM 734 C CA . ASN A 1 92 ? -4.872 5.465 7.250 1.00 88.06 92 ASN A CA 1
ATOM 735 C C . ASN A 1 92 ? -6.101 4.554 7.308 1.00 88.06 92 ASN A C 1
ATOM 737 O O . ASN A 1 92 ? -7.121 4.897 6.711 1.00 88.06 92 ASN A O 1
ATOM 741 N N . ILE A 1 93 ? -6.021 3.401 7.974 1.00 90.50 93 ILE A N 1
ATOM 742 C CA . ILE A 1 93 ? -7.089 2.390 7.967 1.00 90.50 93 ILE A CA 1
ATOM 743 C C . ILE A 1 93 ? -8.368 2.848 8.686 1.00 90.50 93 ILE A C 1
ATOM 745 O O . ILE A 1 93 ? -9.456 2.365 8.373 1.00 90.50 93 ILE A O 1
ATOM 749 N N . GLU A 1 94 ? -8.248 3.809 9.603 1.00 91.88 94 GLU A N 1
ATOM 750 C CA . GLU A 1 94 ? -9.370 4.352 10.377 1.00 91.88 94 GLU A CA 1
ATOM 751 C C . GLU A 1 94 ? -10.090 5.518 9.680 1.00 91.88 94 GLU A C 1
ATOM 753 O O . GLU A 1 94 ? -11.102 6.005 10.184 1.00 91.88 94 GLU A O 1
ATOM 758 N N . ASP A 1 95 ? -9.606 5.969 8.522 1.00 89.06 95 ASP A N 1
ATOM 759 C CA . ASP A 1 95 ? -10.249 7.037 7.758 1.00 89.06 95 ASP A CA 1
ATOM 760 C C . ASP A 1 95 ? -11.117 6.440 6.631 1.00 89.06 95 ASP A C 1
ATOM 762 O O . ASP A 1 95 ? -10.582 5.838 5.693 1.00 89.06 95 ASP A O 1
ATOM 766 N N . PRO A 1 96 ? -12.453 6.618 6.672 1.00 88.56 96 PRO A N 1
ATOM 767 C CA . PRO A 1 96 ? -13.366 6.086 5.661 1.00 88.56 96 PRO A CA 1
ATOM 768 C C . PRO A 1 96 ? -13.231 6.738 4.280 1.00 88.56 96 PRO A C 1
ATOM 770 O O . PRO A 1 96 ? -13.797 6.235 3.309 1.00 88.56 96 PRO A O 1
ATOM 773 N N . LYS A 1 97 ? -12.487 7.845 4.155 1.00 85.38 97 LYS A N 1
ATOM 774 C CA . LYS A 1 97 ? -12.158 8.442 2.852 1.00 85.38 97 LYS A CA 1
ATOM 775 C C . LYS A 1 97 ? -11.108 7.633 2.091 1.00 85.38 97 LYS A C 1
ATOM 777 O O . LYS A 1 97 ? -11.007 7.740 0.868 1.00 85.38 97 LYS A O 1
ATOM 782 N N . ASN A 1 98 ? -10.323 6.824 2.796 1.00 87.12 98 ASN A N 1
ATOM 783 C CA . ASN A 1 98 ? -9.264 6.035 2.188 1.00 87.12 98 ASN A CA 1
ATOM 784 C C . ASN A 1 98 ? -9.810 4.750 1.570 1.00 87.12 98 ASN A C 1
ATOM 786 O O . ASN A 1 98 ? -10.810 4.188 2.022 1.00 87.12 98 ASN A O 1
ATOM 790 N N . THR A 1 99 ? -9.133 4.282 0.521 1.00 87.31 99 THR A N 1
ATOM 791 C CA . THR A 1 99 ? -9.440 3.008 -0.126 1.00 87.31 99 THR A CA 1
ATOM 792 C C . THR A 1 99 ? -8.193 2.137 -0.191 1.00 87.31 99 THR A C 1
ATOM 794 O O . THR A 1 99 ? -7.152 2.503 -0.732 1.00 87.31 99 THR A O 1
ATOM 797 N N . ILE A 1 100 ? -8.304 0.944 0.367 1.00 87.12 100 ILE A N 1
ATOM 798 C CA . ILE A 1 100 ? -7.297 -0.098 0.318 1.00 87.12 100 ILE A CA 1
ATOM 799 C C . ILE A 1 100 ? -7.607 -0.981 -0.888 1.00 87.12 100 ILE A C 1
ATOM 801 O O . ILE A 1 100 ? -8.650 -1.635 -0.912 1.00 87.12 100 ILE A O 1
ATOM 805 N N . VAL A 1 101 ? -6.712 -1.006 -1.881 1.00 86.19 101 VAL A N 1
ATOM 806 C CA . VAL A 1 101 ? -6.851 -1.884 -3.046 1.00 86.19 101 VAL A CA 1
ATOM 807 C C . VAL A 1 101 ? -5.905 -3.069 -2.923 1.00 86.19 101 VAL A C 1
ATOM 809 O O . VAL A 1 101 ? -4.677 -2.958 -2.890 1.00 86.19 101 VAL A O 1
ATOM 812 N N . VAL A 1 102 ? -6.502 -4.246 -2.868 1.00 82.88 102 VAL A N 1
ATOM 813 C CA . VAL A 1 102 ? -5.777 -5.502 -2.774 1.00 82.88 102 VAL A CA 1
ATOM 814 C C . VAL A 1 102 ? -5.634 -6.095 -4.164 1.00 82.88 102 VAL A C 1
ATOM 816 O O . VAL A 1 102 ? -6.636 -6.354 -4.830 1.00 82.88 102 VAL A O 1
ATOM 819 N N . VAL A 1 103 ? -4.389 -6.315 -4.593 1.00 78.75 103 VAL A N 1
ATOM 820 C CA . VAL A 1 103 ? -4.079 -6.918 -5.892 1.00 78.75 103 VAL A CA 1
ATOM 821 C C . VAL A 1 103 ? -3.360 -8.252 -5.675 1.00 78.75 103 VAL A C 1
ATOM 823 O O . VAL A 1 103 ? -2.213 -8.304 -5.230 1.00 78.75 103 VAL A O 1
ATOM 826 N N . GLY A 1 104 ? -4.050 -9.349 -5.990 1.00 73.00 104 GLY A N 1
ATOM 827 C CA . GLY A 1 104 ? -3.534 -10.714 -5.848 1.00 73.00 104 GLY A CA 1
ATOM 828 C C . GLY A 1 104 ? -4.038 -11.465 -4.609 1.00 73.00 104 GLY A C 1
ATOM 829 O O . GLY A 1 104 ? -4.953 -11.034 -3.911 1.00 73.00 104 GLY A O 1
ATOM 830 N N . TYR A 1 105 ? -3.453 -12.640 -4.368 1.00 77.06 105 TYR A N 1
ATOM 831 C CA . TYR A 1 105 ? -3.921 -1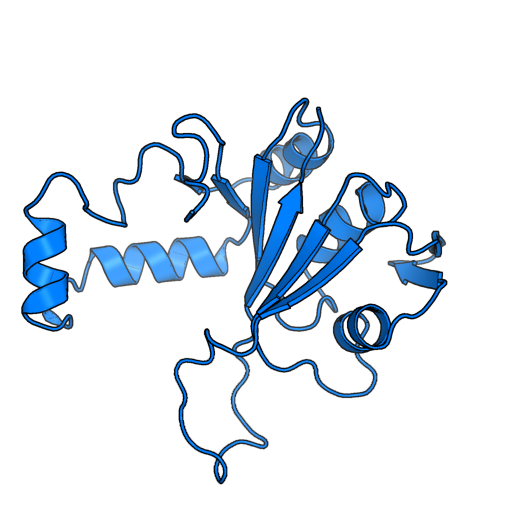3.598 -3.364 1.00 77.06 105 TYR A CA 1
ATOM 832 C C . TYR A 1 105 ? -3.407 -13.323 -1.943 1.00 77.06 105 TYR A C 1
ATOM 834 O O . TYR A 1 105 ? -2.203 -13.324 -1.689 1.00 77.06 105 TYR A O 1
ATOM 842 N N . MET A 1 106 ? -4.329 -13.213 -0.986 1.00 80.19 106 MET A N 1
ATOM 843 C CA . MET A 1 106 ? -4.013 -13.119 0.441 1.00 80.19 106 MET A CA 1
ATOM 844 C C . MET A 1 106 ? -4.100 -14.484 1.121 1.00 80.19 106 MET A C 1
ATOM 846 O O . MET A 1 106 ? -5.179 -15.082 1.180 1.00 80.19 106 MET A O 1
ATOM 850 N N . ALA A 1 107 ? -2.974 -14.953 1.665 1.00 81.38 107 ALA A N 1
ATOM 851 C CA . ALA A 1 107 ? -2.920 -16.215 2.394 1.00 81.38 107 ALA A CA 1
ATOM 852 C C . ALA A 1 107 ? -3.719 -16.155 3.701 1.00 81.38 107 ALA A C 1
ATOM 854 O O . ALA A 1 107 ? -3.778 -15.120 4.370 1.00 81.38 107 ALA A O 1
ATOM 855 N N . GLU A 1 108 ? -4.308 -17.288 4.078 1.00 82.38 108 GLU A N 1
ATOM 856 C CA . GLU A 1 108 ? -5.026 -17.438 5.342 1.00 82.38 108 GLU A CA 1
ATOM 857 C C . GLU A 1 108 ? -4.154 -17.042 6.541 1.00 82.38 108 GLU A C 1
ATOM 859 O O . GLU A 1 108 ? -2.933 -17.192 6.528 1.00 82.38 108 GLU A O 1
ATOM 864 N N . ASN A 1 109 ? -4.800 -16.526 7.587 1.00 84.62 109 ASN A N 1
ATOM 865 C CA . ASN A 1 109 ? -4.181 -16.037 8.825 1.00 84.62 109 ASN A CA 1
ATOM 866 C C . ASN A 1 109 ? -3.312 -14.775 8.710 1.00 84.62 109 ASN A C 1
ATOM 868 O O . ASN A 1 109 ? -2.849 -14.279 9.739 1.00 84.62 109 ASN A O 1
ATOM 872 N N . THR A 1 110 ? -3.160 -14.196 7.520 1.00 87.88 110 THR A N 1
ATOM 873 C CA . THR A 1 110 ? -2.482 -12.903 7.357 1.00 87.88 110 THR A CA 1
ATOM 874 C C . THR A 1 110 ? -3.390 -11.730 7.726 1.00 87.88 110 THR A C 1
ATOM 876 O O . THR A 1 110 ? -4.620 -11.798 7.665 1.00 87.88 110 THR A O 1
ATOM 879 N N . MET A 1 111 ? -2.776 -10.618 8.103 1.00 88.38 111 MET A N 1
ATOM 880 C CA . MET A 1 111 ? -3.406 -9.326 8.316 1.00 88.38 111 MET A CA 1
ATOM 881 C C . MET A 1 111 ? -4.109 -8.855 7.048 1.00 88.38 111 MET A C 1
ATOM 883 O O . MET A 1 111 ? -5.270 -8.459 7.116 1.00 88.38 111 MET A O 1
ATOM 887 N N . GLY A 1 112 ? -3.443 -8.967 5.892 1.00 87.19 112 GLY A N 1
ATOM 888 C CA . GLY A 1 112 ? -4.041 -8.648 4.597 1.00 87.19 112 GLY A CA 1
ATOM 889 C C . GLY A 1 112 ? -5.321 -9.444 4.350 1.00 87.19 112 GLY A C 1
ATOM 890 O O . GLY A 1 112 ? -6.331 -8.871 3.945 1.00 87.19 112 GLY A O 1
ATOM 891 N N . ARG A 1 113 ? -5.328 -10.741 4.690 1.00 88.94 113 ARG A N 1
ATOM 892 C CA . ARG A 1 113 ? -6.524 -11.577 4.552 1.00 88.94 113 ARG A CA 1
ATOM 893 C C . ARG A 1 113 ? -7.659 -11.152 5.476 1.00 88.94 113 ARG A C 1
ATOM 895 O O . ARG A 1 113 ? -8.786 -11.035 5.020 1.00 88.94 113 ARG A O 1
ATOM 902 N N . LYS A 1 114 ? -7.362 -10.841 6.737 1.00 91.25 114 LYS A N 1
ATOM 903 C CA . LYS A 1 114 ? -8.367 -10.337 7.690 1.00 91.25 114 LYS A CA 1
ATOM 904 C C . LYS A 1 114 ? -9.013 -9.033 7.215 1.00 91.25 114 LYS A C 1
ATOM 906 O O . LYS A 1 114 ? -10.218 -8.867 7.369 1.00 91.25 114 LYS A O 1
ATOM 911 N N . ILE A 1 115 ? -8.229 -8.122 6.630 1.00 89.69 115 ILE A N 1
ATOM 912 C CA . ILE A 1 115 ? -8.745 -6.872 6.046 1.00 89.69 115 ILE A CA 1
ATOM 913 C C . ILE A 1 115 ? -9.687 -7.183 4.876 1.00 89.69 115 ILE A C 1
ATOM 915 O O . ILE A 1 115 ? -10.785 -6.638 4.810 1.00 89.69 115 ILE A O 1
ATOM 919 N N . VAL A 1 116 ? -9.278 -8.089 3.986 1.00 88.25 116 VAL A N 1
ATOM 920 C CA . VAL A 1 116 ? -10.077 -8.548 2.838 1.00 88.25 116 VAL A CA 1
ATOM 921 C C . VAL A 1 116 ? -11.384 -9.219 3.265 1.00 88.25 116 VAL A C 1
ATOM 923 O O . VAL A 1 116 ? -12.425 -8.952 2.674 1.00 88.25 116 VAL A O 1
ATOM 926 N N . ASP A 1 117 ? -11.348 -10.036 4.317 1.00 90.38 117 ASP A N 1
ATOM 927 C CA . ASP A 1 117 ? -12.521 -10.730 4.859 1.00 90.38 117 ASP A CA 1
ATOM 928 C C . ASP A 1 117 ? -13.471 -9.784 5.635 1.00 90.38 117 ASP A C 1
ATOM 930 O O . ASP A 1 117 ? -14.499 -10.220 6.153 1.00 90.38 117 ASP A O 1
ATOM 934 N N . GLY A 1 118 ? -13.155 -8.484 5.724 1.00 91.19 118 GLY A N 1
ATOM 935 C CA . GLY A 1 118 ? -14.014 -7.474 6.346 1.00 91.19 118 GLY A CA 1
ATOM 936 C C . GLY A 1 118 ? -13.906 -7.402 7.871 1.00 91.19 118 GLY A C 1
ATOM 937 O O . GLY A 1 118 ? -14.882 -7.064 8.547 1.00 91.19 118 GLY A O 1
ATOM 938 N N . ALA A 1 119 ? -12.739 -7.723 8.443 1.00 93.31 119 ALA A N 1
ATOM 939 C CA . ALA A 1 119 ? -12.503 -7.558 9.875 1.00 93.31 119 ALA A CA 1
ATOM 940 C C . ALA A 1 119 ? -12.768 -6.107 10.309 1.00 93.31 119 ALA A C 1
ATOM 942 O O . ALA A 1 119 ? -12.201 -5.176 9.751 1.00 93.31 119 ALA A O 1
ATOM 943 N N . LYS A 1 120 ? -13.594 -5.915 11.346 1.00 94.12 120 LYS A N 1
ATOM 944 C CA . LYS A 1 120 ? -13.921 -4.577 11.881 1.00 94.12 120 LYS A CA 1
ATOM 945 C C . LYS A 1 120 ? -12.763 -3.932 12.631 1.00 94.12 120 LYS A C 1
ATOM 947 O O . LYS A 1 120 ? -12.698 -2.713 12.727 1.00 94.12 120 LYS A O 1
ATOM 952 N N . GLN A 1 121 ? -11.878 -4.754 13.185 1.00 94.81 121 GLN A N 1
ATOM 953 C CA . GLN A 1 121 ? -10.692 -4.311 13.895 1.00 94.81 121 GLN A CA 1
ATOM 954 C C . GLN A 1 121 ? -9.505 -5.190 13.536 1.00 94.81 121 GLN A C 1
ATOM 956 O O . GLN A 1 121 ? -9.641 -6.402 13.353 1.00 94.81 121 GLN A O 1
ATOM 961 N N . ILE A 1 122 ? -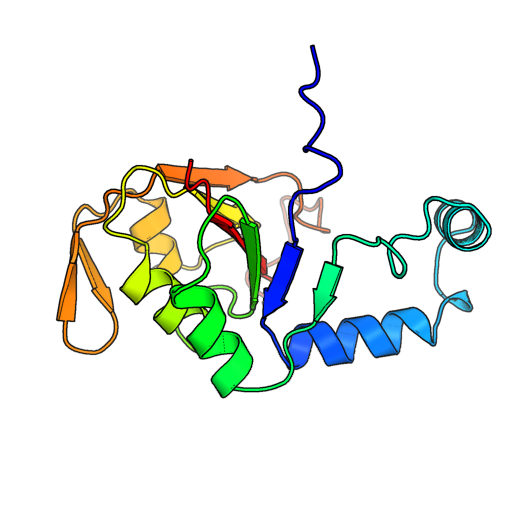8.331 -4.575 13.468 1.00 93.00 122 ILE A N 1
ATOM 962 C CA . ILE A 1 122 ? -7.085 -5.255 13.136 1.00 93.00 122 ILE A CA 1
ATOM 963 C C . ILE A 1 122 ? -5.983 -4.802 14.095 1.00 93.00 122 ILE A C 1
ATOM 965 O O . ILE A 1 122 ? -5.893 -3.629 14.460 1.00 93.00 122 ILE A O 1
ATOM 969 N N . LYS A 1 123 ? -5.133 -5.742 14.519 1.00 92.62 123 LYS A N 1
ATOM 970 C CA . LYS A 1 123 ? -3.944 -5.426 15.312 1.00 92.62 123 LYS A CA 1
ATOM 971 C C . LYS A 1 123 ? -2.805 -5.038 14.373 1.00 92.62 123 LYS A C 1
ATOM 973 O O . LYS A 1 123 ? -2.360 -5.867 13.581 1.00 92.62 123 LYS A O 1
ATOM 978 N N . ILE A 1 124 ? -2.305 -3.811 14.489 1.00 90.69 124 ILE A N 1
ATOM 979 C CA . ILE A 1 124 ? -1.119 -3.335 13.766 1.00 90.69 124 ILE A CA 1
ATOM 980 C C . ILE A 1 124 ? -0.084 -2.911 14.807 1.00 90.69 124 ILE A C 1
ATOM 982 O O . ILE A 1 124 ? -0.354 -2.071 15.663 1.00 90.69 124 ILE A O 1
ATOM 986 N N . PHE A 1 125 ? 1.111 -3.501 14.742 1.00 88.38 125 PHE A N 1
ATOM 987 C CA . PHE A 1 125 ? 2.098 -3.447 15.828 1.00 88.38 125 PHE A CA 1
ATOM 988 C C . PHE A 1 125 ? 1.459 -3.924 17.141 1.00 88.38 125 PHE A C 1
ATOM 990 O O . PHE A 1 125 ? 0.927 -5.033 17.160 1.00 88.38 125 PHE A O 1
ATOM 997 N N . ASP A 1 126 ? 1.459 -3.102 18.187 1.00 89.38 126 ASP A N 1
ATOM 998 C CA . ASP A 1 126 ? 0.882 -3.426 19.495 1.00 89.38 126 ASP A CA 1
ATOM 999 C C . ASP A 1 126 ? -0.424 -2.683 19.797 1.00 89.38 126 ASP A C 1
ATOM 1001 O O . ASP A 1 126 ? -0.876 -2.653 20.939 1.00 89.38 126 ASP A O 1
ATOM 1005 N N . HIS A 1 127 ? -1.072 -2.135 18.766 1.00 92.12 127 HIS A N 1
ATOM 1006 C CA . HIS A 1 127 ? -2.319 -1.386 18.905 1.00 92.12 127 HIS A CA 1
ATOM 1007 C C . HIS A 1 127 ? -3.429 -1.958 18.017 1.00 92.12 127 HIS A C 1
ATOM 1009 O O . HIS A 1 127 ? -3.175 -2.519 16.948 1.00 92.12 127 HIS A O 1
ATOM 1015 N N . MET A 1 128 ? -4.667 -1.824 18.491 1.00 95.31 128 MET A N 1
ATOM 1016 C CA . MET A 1 128 ? -5.876 -2.153 17.737 1.00 95.31 128 MET A CA 1
ATOM 1017 C C . MET A 1 128 ? -6.343 -0.921 16.967 1.00 95.31 128 MET A C 1
ATOM 1019 O O . MET A 1 128 ? -6.338 0.175 17.521 1.00 95.31 128 MET A O 1
ATOM 1023 N N . TYR A 1 129 ? -6.755 -1.126 15.719 1.00 94.31 129 TYR A N 1
ATOM 1024 C CA . TYR A 1 129 ? -7.274 -0.087 14.830 1.00 94.31 129 TYR A CA 1
ATOM 1025 C C . TYR A 1 129 ? -8.631 -0.499 14.273 1.00 94.31 129 TYR A C 1
ATOM 1027 O O . TYR A 1 129 ? -8.816 -1.670 13.921 1.00 94.31 129 TYR A O 1
ATOM 1035 N N . ASP A 1 130 ? -9.551 0.457 14.156 1.00 95.88 130 ASP A N 1
ATOM 1036 C CA . ASP A 1 130 ? -10.839 0.245 13.499 1.00 95.88 130 ASP A CA 1
ATOM 1037 C C . ASP A 1 130 ? -10.678 0.267 11.975 1.00 95.88 130 ASP A C 1
ATOM 1039 O O . ASP A 1 130 ? -10.153 1.216 11.394 1.00 95.88 130 ASP A O 1
ATOM 1043 N N . VAL A 1 131 ? -11.199 -0.744 11.289 1.00 94.00 131 VAL A N 1
ATOM 1044 C CA . VAL A 1 131 ? -11.189 -0.776 9.824 1.00 94.00 131 VAL A CA 1
ATOM 1045 C C . VAL A 1 131 ? -12.382 0.015 9.302 1.00 94.00 131 VAL A C 1
ATOM 1047 O O . VAL A 1 131 ? -13.502 -0.489 9.233 1.00 94.00 131 VAL A O 1
ATOM 1050 N N . LYS A 1 132 ? -12.136 1.285 8.970 1.00 94.00 132 LYS A N 1
ATOM 1051 C CA . LYS A 1 132 ? -13.136 2.216 8.418 1.00 94.00 132 LYS A CA 1
ATOM 1052 C C . LYS A 1 132 ? -12.892 2.521 6.944 1.00 94.00 132 LYS A C 1
ATOM 1054 O O . LYS A 1 132 ? -13.837 2.866 6.243 1.00 94.00 132 LYS A O 1
ATOM 1059 N N . ALA A 1 133 ? -11.648 2.394 6.483 1.00 90.00 133 ALA A N 1
ATOM 1060 C CA . ALA A 1 133 ? -11.286 2.535 5.081 1.00 90.00 133 ALA A CA 1
ATOM 1061 C C . ALA A 1 133 ? -12.032 1.517 4.205 1.00 90.00 133 ALA A C 1
ATOM 1063 O O . ALA A 1 133 ? -12.265 0.374 4.603 1.00 90.00 133 ALA A O 1
ATOM 1064 N N . ASN A 1 134 ? -12.363 1.922 2.980 1.00 88.94 134 ASN A N 1
ATOM 1065 C CA . ASN A 1 134 ? -12.988 1.032 2.007 1.00 88.94 134 ASN A CA 1
ATOM 1066 C C . ASN A 1 134 ? -11.972 -0.013 1.541 1.00 88.94 134 ASN A C 1
ATOM 1068 O O . ASN A 1 134 ? -10.826 0.331 1.262 1.00 88.94 134 ASN A O 1
ATOM 1072 N N . VAL A 1 135 ? -12.382 -1.272 1.409 1.00 88.00 135 VAL A N 1
ATOM 1073 C CA . VAL A 1 135 ? -11.515 -2.352 0.919 1.00 88.00 135 VAL A CA 1
ATOM 1074 C C . VAL A 1 135 ? -12.051 -2.841 -0.419 1.00 88.00 135 VAL A C 1
ATOM 1076 O O . VAL A 1 135 ? -13.219 -3.207 -0.528 1.00 88.00 135 VAL A O 1
ATOM 1079 N N . VAL A 1 136 ? -11.201 -2.828 -1.444 1.00 86.62 136 VAL A N 1
ATOM 1080 C CA . VAL A 1 136 ? -11.531 -3.275 -2.801 1.00 86.62 136 VAL A CA 1
ATOM 1081 C C . VAL A 1 136 ? -10.528 -4.333 -3.228 1.00 86.62 136 VAL A C 1
ATOM 1083 O O . VAL A 1 136 ? -9.323 -4.164 -3.058 1.00 86.62 136 VAL A O 1
ATOM 1086 N N . ILE A 1 137 ? -11.021 -5.423 -3.805 1.00 82.06 137 ILE A N 1
ATOM 1087 C CA . ILE A 1 137 ? -10.196 -6.528 -4.292 1.00 82.06 137 ILE A CA 1
ATOM 1088 C C . ILE A 1 137 ? -10.213 -6.481 -5.817 1.00 82.06 137 ILE A C 1
ATOM 1090 O O . ILE A 1 137 ? -11.280 -6.490 -6.429 1.00 82.06 137 ILE A O 1
ATOM 1094 N N . MET A 1 138 ? -9.035 -6.423 -6.433 1.00 75.12 138 MET A N 1
ATOM 1095 C CA . MET A 1 138 ? -8.879 -6.532 -7.880 1.00 75.12 138 MET A CA 1
ATOM 1096 C C . MET A 1 138 ? -8.287 -7.897 -8.224 1.00 75.12 138 MET A C 1
ATOM 1098 O O . MET A 1 138 ? -7.091 -8.135 -8.058 1.00 75.12 138 MET A O 1
ATOM 1102 N N . GLU A 1 139 ? -9.130 -8.793 -8.732 1.00 59.34 139 GLU A N 1
ATOM 1103 C CA . GLU A 1 139 ? -8.734 -10.159 -9.104 1.00 59.34 139 GLU A CA 1
ATOM 1104 C C . GLU A 1 139 ? -7.950 -10.218 -10.435 1.00 59.34 139 GLU A C 1
ATOM 1106 O O . GLU A 1 139 ? -7.235 -11.180 -10.701 1.00 59.34 139 GLU A O 1
ATOM 1111 N N . SER A 1 140 ? -8.030 -9.170 -11.264 1.00 47.88 140 SER A N 1
ATOM 1112 C CA . SER A 1 140 ? -7.630 -9.196 -12.683 1.00 47.88 140 SER A CA 1
ATOM 1113 C C . SER A 1 140 ? -6.151 -8.908 -12.996 1.00 47.88 140 SER A C 1
ATOM 1115 O O . SER A 1 140 ? -5.779 -8.934 -14.161 1.00 47.88 140 SER A O 1
ATOM 1117 N N . PHE A 1 141 ? -5.301 -8.627 -12.003 1.00 49.66 141 PHE A N 1
ATOM 1118 C CA . PHE A 1 141 ? -3.865 -8.329 -12.211 1.00 49.66 141 PHE A CA 1
ATOM 1119 C C . PHE A 1 141 ? -2.925 -9.458 -11.760 1.00 49.66 141 PHE A C 1
ATOM 1121 O O . PHE A 1 141 ? -1.710 -9.278 -11.677 1.00 49.66 141 PHE A O 1
ATOM 1128 N N . SER A 1 142 ? -3.472 -10.643 -11.483 1.00 41.19 142 SER A N 1
ATOM 1129 C CA . SER A 1 142 ? -2.671 -11.863 -11.418 1.00 41.19 142 SER A CA 1
ATOM 1130 C C . SER A 1 142 ? -2.042 -12.093 -12.794 1.00 41.19 142 SER A C 1
ATOM 1132 O O . SER A 1 142 ? -2.756 -12.402 -13.744 1.00 41.19 142 SER A O 1
ATOM 1134 N N . ALA A 1 143 ? -0.715 -11.989 -12.914 1.00 39.91 143 ALA A N 1
ATOM 1135 C CA . ALA A 1 143 ? 0.046 -12.348 -14.122 1.00 39.91 143 ALA A CA 1
ATOM 1136 C C . ALA A 1 143 ? 0.005 -13.865 -14.443 1.00 39.91 143 ALA A C 1
ATOM 1138 O O . ALA A 1 143 ? 0.900 -14.412 -15.079 1.00 39.91 143 ALA A O 1
ATOM 1139 N N . LEU A 1 144 ? -1.016 -14.565 -13.953 1.00 39.25 144 LEU A N 1
ATOM 1140 C CA . LEU A 1 144 ? -1.169 -16.005 -13.973 1.00 39.25 144 LEU A CA 1
ATOM 1141 C C . LEU A 1 144 ? -2.652 -16.338 -14.148 1.00 39.25 144 LEU A C 1
ATOM 1143 O O . LEU A 1 144 ? -3.393 -16.582 -13.193 1.00 39.25 144 LEU A O 1
ATOM 1147 N N . GLU A 1 145 ? -3.085 -16.375 -15.405 1.00 35.62 145 GLU A N 1
ATOM 1148 C CA . GLU A 1 145 ? -4.196 -17.227 -15.816 1.00 35.62 145 GLU A CA 1
ATOM 1149 C C . GLU A 1 145 ? -3.741 -18.687 -15.689 1.00 35.62 145 GLU A C 1
ATOM 1151 O O . GLU A 1 145 ? -3.215 -19.289 -16.621 1.00 35.62 145 GLU A O 1
ATOM 1156 N N . CYS A 1 146 ? -3.908 -19.290 -14.512 1.00 30.75 146 CYS A N 1
ATOM 1157 C CA . CYS A 1 146 ? -3.919 -20.746 -14.426 1.00 30.75 146 CYS A CA 1
ATOM 1158 C C . CYS A 1 146 ? -4.701 -21.222 -13.199 1.00 30.75 146 CYS A C 1
ATOM 1160 O O . CYS A 1 146 ? -4.168 -21.311 -12.097 1.00 30.75 146 CYS A O 1
ATOM 1162 N N . ARG A 1 147 ? -5.966 -21.619 -13.405 1.00 32.22 147 ARG A N 1
ATOM 1163 C CA . ARG A 1 147 ? -6.880 -22.206 -12.396 1.00 32.22 147 ARG A CA 1
ATOM 1164 C C . ARG A 1 147 ? -6.380 -23.504 -11.728 1.00 32.22 147 ARG A C 1
ATOM 1166 O O . ARG A 1 147 ? -7.132 -24.135 -10.992 1.00 32.22 147 ARG A O 1
ATOM 1173 N N . ARG A 1 148 ? -5.148 -23.947 -11.990 1.00 29.52 148 ARG A N 1
ATOM 1174 C CA . ARG A 1 148 ? -4.637 -25.256 -11.557 1.00 29.52 148 ARG A CA 1
ATOM 1175 C C . ARG A 1 148 ? -3.230 -25.235 -10.963 1.00 29.52 148 ARG A C 1
ATOM 1177 O O . ARG A 1 148 ? -2.784 -26.263 -10.462 1.00 29.52 148 ARG A O 1
ATOM 1184 N N . CYS A 1 149 ? -2.561 -24.087 -10.960 1.00 28.30 149 CYS A N 1
ATOM 1185 C CA . CYS A 1 149 ? -1.204 -23.961 -10.448 1.00 28.30 149 CYS A CA 1
ATOM 1186 C C . CYS A 1 149 ? -1.156 -22.891 -9.353 1.00 28.30 149 CYS A C 1
ATOM 1188 O O . CYS A 1 149 ? -1.670 -21.798 -9.543 1.00 28.30 149 CYS A O 1
ATOM 1190 N N . LEU A 1 150 ? -0.438 -23.216 -8.271 1.00 32.38 150 LEU A N 1
ATOM 1191 C CA . LEU A 1 150 ? 0.198 -22.304 -7.304 1.00 32.38 150 LEU A CA 1
ATOM 1192 C C . LEU A 1 150 ? -0.468 -22.163 -5.930 1.00 32.38 150 LEU A C 1
ATOM 1194 O O . LEU A 1 150 ? -0.874 -21.093 -5.496 1.00 32.38 150 LEU A O 1
ATOM 1198 N N . LYS A 1 151 ? -0.312 -23.233 -5.144 1.00 31.89 151 LYS A N 1
ATOM 1199 C CA . LYS A 1 151 ? 0.020 -23.137 -3.710 1.00 31.89 151 LYS A CA 1
ATOM 1200 C C . LYS A 1 151 ? 1.435 -22.571 -3.443 1.00 31.89 151 LYS A C 1
ATOM 1202 O O . LYS A 1 151 ? 1.939 -22.709 -2.336 1.00 31.89 151 LYS A O 1
ATOM 1207 N N . ALA A 1 152 ? 2.118 -21.984 -4.428 1.00 32.81 152 ALA A N 1
ATOM 1208 C CA . ALA A 1 152 ? 3.524 -21.618 -4.283 1.00 32.81 152 ALA A CA 1
ATOM 1209 C C . ALA A 1 152 ? 3.989 -20.592 -5.326 1.00 32.81 152 ALA A C 1
ATOM 1211 O O . ALA A 1 152 ? 4.676 -20.982 -6.252 1.00 32.81 152 ALA A O 1
ATOM 1212 N N . LEU A 1 153 ? 3.656 -19.303 -5.196 1.00 26.20 153 LEU A N 1
ATOM 1213 C CA . LEU A 1 153 ? 4.553 -18.207 -5.612 1.00 26.20 153 LEU A CA 1
ATOM 1214 C C . LEU A 1 153 ? 4.062 -16.874 -5.028 1.00 26.20 153 LEU A C 1
ATOM 1216 O O . LEU A 1 153 ? 2.973 -16.392 -5.325 1.00 26.20 153 LEU A O 1
ATOM 1220 N N . HIS A 1 154 ? 4.894 -16.307 -4.157 1.00 36.16 154 HIS A N 1
ATOM 1221 C CA . HIS A 1 154 ? 4.721 -15.023 -3.488 1.00 36.16 154 HIS A CA 1
ATOM 1222 C C . HIS A 1 154 ? 4.894 -13.858 -4.472 1.00 36.16 154 HIS A C 1
ATOM 1224 O O . HIS A 1 154 ? 6.001 -13.357 -4.657 1.00 36.16 154 HIS A O 1
ATOM 1230 N N . CYS A 1 155 ? 3.803 -13.378 -5.056 1.00 28.95 155 CYS A N 1
ATOM 1231 C CA . CYS A 1 155 ? 3.736 -12.009 -5.560 1.00 28.95 155 CYS A CA 1
ATOM 1232 C C . CYS A 1 155 ? 2.334 -11.465 -5.336 1.00 28.95 155 CYS A C 1
ATOM 1234 O O . CYS A 1 155 ? 1.444 -11.583 -6.172 1.00 28.95 155 CYS A O 1
ATOM 1236 N N . THR A 1 156 ? 2.149 -10.869 -4.171 1.00 40.53 156 THR A N 1
ATOM 1237 C CA . THR A 1 156 ? 1.027 -9.986 -3.906 1.00 40.53 156 THR A CA 1
ATOM 1238 C C . THR A 1 156 ? 1.574 -8.570 -3.876 1.00 40.53 156 THR A C 1
ATOM 1240 O O . THR A 1 156 ? 2.505 -8.263 -3.132 1.00 40.53 156 THR A O 1
ATOM 1243 N N . SER A 1 157 ? 1.028 -7.706 -4.715 1.00 37.56 157 SER A N 1
ATOM 1244 C CA . SER A 1 157 ? 1.355 -6.285 -4.710 1.00 37.56 157 SER A CA 1
ATOM 1245 C C . SER A 1 157 ? 0.177 -5.570 -4.074 1.00 37.56 157 SER A C 1
ATOM 1247 O O . SER A 1 157 ? -0.966 -5.787 -4.453 1.00 37.56 157 SER A O 1
ATOM 1249 N N . PHE A 1 158 ? 0.428 -4.744 -3.067 1.00 42.78 158 PHE A N 1
ATOM 1250 C CA . PHE A 1 158 ? -0.630 -3.997 -2.399 1.00 42.78 158 PHE A CA 1
ATOM 1251 C C . PHE A 1 158 ? -0.652 -2.580 -2.970 1.00 42.78 158 PHE A C 1
ATOM 1253 O O . PHE A 1 158 ? 0.378 -1.901 -2.991 1.00 42.78 158 PHE A O 1
ATOM 1260 N N . VAL A 1 159 ? -1.807 -2.139 -3.466 1.00 48.09 159 VAL A N 1
ATOM 1261 C CA . VAL A 1 159 ? -1.968 -0.797 -4.031 1.00 48.09 159 VAL A CA 1
ATOM 1262 C C . VAL A 1 159 ? -2.859 -0.010 -3.088 1.00 48.09 159 VAL A C 1
ATOM 1264 O O . VAL A 1 159 ? -4.038 -0.285 -2.917 1.00 48.09 159 VAL A O 1
ATOM 1267 N N . TRP A 1 160 ? -2.300 0.988 -2.428 1.00 52.81 160 TRP A N 1
ATOM 1268 C CA . TRP A 1 160 ? -3.066 1.846 -1.545 1.00 52.81 160 TRP A CA 1
ATOM 1269 C C . TRP A 1 160 ? -3.522 3.097 -2.306 1.00 52.81 160 TRP A C 1
ATOM 1271 O O . TRP A 1 160 ? -2.715 3.806 -2.907 1.00 52.81 160 TRP A O 1
ATOM 1281 N N . LEU A 1 161 ? -4.830 3.368 -2.306 1.00 51.28 161 LEU A N 1
ATOM 1282 C CA . LEU A 1 161 ? -5.414 4.564 -2.911 1.00 51.28 161 LEU A CA 1
ATOM 1283 C C . LEU A 1 161 ? -5.883 5.508 -1.798 1.00 51.28 161 LEU A C 1
ATOM 1285 O O . LEU A 1 161 ? -6.948 5.328 -1.201 1.00 51.28 161 LEU A O 1
ATOM 1289 N N . ARG A 1 162 ? -5.099 6.558 -1.538 1.00 56.00 162 ARG A N 1
ATOM 1290 C CA . ARG A 1 162 ? -5.527 7.672 -0.690 1.00 56.00 162 ARG A CA 1
ATOM 1291 C C . ARG A 1 162 ? -6.417 8.594 -1.493 1.00 56.00 162 ARG A C 1
ATOM 1293 O O . ARG A 1 162 ? -5.977 9.222 -2.457 1.00 56.00 162 ARG A O 1
ATOM 1300 N N . TYR A 1 163 ? -7.647 8.778 -1.047 1.00 41.34 163 TYR A N 1
ATOM 1301 C CA . TYR A 1 163 ? -8.493 9.821 -1.602 1.00 41.34 163 TYR A CA 1
ATOM 1302 C C . TYR A 1 163 ? -8.831 10.829 -0.512 1.00 41.34 163 TYR A C 1
ATOM 1304 O O . TYR A 1 163 ? -9.901 10.785 0.081 1.00 41.34 163 TYR A O 1
ATOM 1312 N N . ASN A 1 164 ? -7.906 11.750 -0.232 1.00 34.81 164 ASN A N 1
ATOM 1313 C CA . ASN A 1 164 ? -8.216 12.893 0.618 1.00 34.81 164 ASN A CA 1
ATOM 1314 C C . ASN A 1 164 ? -8.667 14.054 -0.280 1.00 34.81 164 ASN A C 1
ATOM 1316 O O . ASN A 1 164 ? -7.869 14.549 -1.071 1.00 34.81 164 ASN A O 1
ATOM 1320 N N . LYS A 1 165 ? -9.945 14.440 -0.210 1.00 32.69 165 LYS A N 1
ATOM 1321 C CA . LYS A 1 165 ? -10.393 15.751 -0.704 1.00 32.69 165 LYS A CA 1
ATOM 1322 C C . LYS A 1 165 ? -10.059 16.817 0.323 1.00 32.69 165 LYS A C 1
ATOM 1324 O O . LYS A 1 165 ? -10.347 16.549 1.515 1.00 32.69 165 LYS A O 1
#

Organism: NCBI:txid412755

Secondary structure (DSSP, 8-state):
---PPPTT--EEEE-HHHHHHHHHHHH-GGGS-HHHHHHHTSTT-GGG-TTEEE--SHHHHHHHHT--S-EEEEE--TTSSSSTHHHHHHHHTT-TT-EEEEESPPPTTSHHHHHHTT-SEEEETTEEEE--SEEEEEGGG-S---TT--S-----EEEEEE---

pLDDT: mean 73.26, std 18.41, range [26.2, 95.88]